Protein AF-A0A2V5Y535-F1 (afdb_monomer_lite)

Secondary structure (DSSP, 8-state):
--HHHHHHHHHHHHHHHHHHHHHHHHH---HHHHHHHHHHHHHHHHHHS-HHHHHHHHHHHHS-GGGSS---

Sequence (72 aa):
MLRARARQESDLRSTMKELINVIVQKTGISEENAQKSVQVTLGFLKTKLPSPLAAQLDSFLIANPVLVGAKA

pLDDT: mean 76.43, std 16.61, range [39.75, 96.56]

Structure (mmCIF, N/CA/C/O backbone):
data_AF-A0A2V5Y535-F1
#
_entry.id   AF-A0A2V5Y535-F1
#
loop_
_atom_site.group_PDB
_atom_site.id
_atom_site.type_symbol
_atom_site.label_atom_id
_atom_site.label_alt_id
_atom_site.label_comp_id
_atom_site.label_asym_id
_atom_site.label_entity_id
_atom_site.label_seq_id
_atom_site.pdbx_PDB_ins_code
_atom_site.Cartn_x
_atom_site.Cartn_y
_atom_site.Cartn_z
_atom_site.occupancy
_atom_site.B_iso_or_e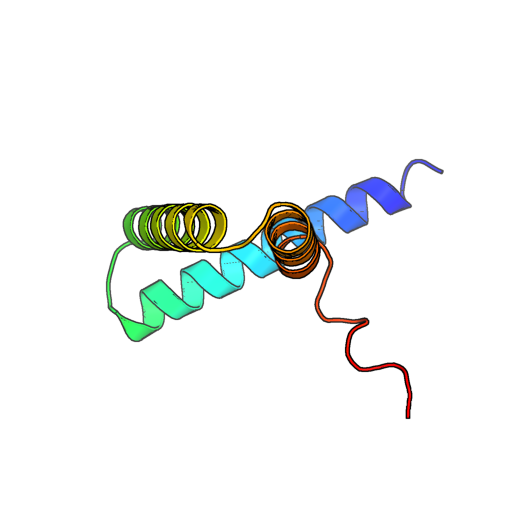quiv
_atom_site.auth_seq_id
_atom_site.auth_comp_id
_atom_site.auth_asym_id
_atom_site.auth_atom_id
_atom_site.pdbx_PDB_model_num
ATOM 1 N N . MET A 1 1 ? 25.822 13.697 12.277 1.00 58.31 1 MET A N 1
ATOM 2 C CA . MET A 1 1 ? 25.049 13.123 11.148 1.00 58.31 1 MET A CA 1
ATOM 3 C C . MET A 1 1 ? 23.842 12.257 11.567 1.00 58.31 1 MET A C 1
ATOM 5 O O . MET A 1 1 ? 23.154 11.750 10.696 1.00 58.31 1 MET A O 1
ATOM 9 N N . LEU A 1 2 ? 23.499 12.125 12.862 1.00 59.34 2 LEU A N 1
ATOM 10 C CA . LEU A 1 2 ? 22.436 11.206 13.328 1.00 59.34 2 LEU A CA 1
ATOM 11 C C . LEU A 1 2 ? 20.992 11.765 13.252 1.00 59.34 2 LEU A C 1
ATOM 13 O O . LEU A 1 2 ? 20.033 11.012 13.354 1.00 59.34 2 LEU A O 1
ATOM 17 N N . ARG A 1 3 ? 20.818 13.083 13.057 1.00 59.22 3 ARG A N 1
ATOM 18 C CA . ARG A 1 3 ? 19.499 13.755 13.101 1.00 59.22 3 ARG A CA 1
ATOM 19 C C . ARG A 1 3 ? 18.706 13.710 11.786 1.00 59.22 3 ARG A C 1
ATOM 21 O O . ARG A 1 3 ? 17.493 13.863 11.817 1.00 59.22 3 ARG A O 1
ATOM 28 N N . ALA A 1 4 ? 19.370 13.488 10.648 1.00 61.72 4 ALA A N 1
ATOM 29 C CA . ALA A 1 4 ? 18.708 13.411 9.341 1.00 61.72 4 ALA A CA 1
ATOM 30 C C . ALA A 1 4 ? 17.985 12.068 9.130 1.00 61.72 4 ALA A C 1
ATOM 32 O O . ALA A 1 4 ? 16.886 12.038 8.591 1.00 61.72 4 ALA A O 1
ATOM 33 N N . ARG A 1 5 ? 18.563 10.969 9.635 1.00 59.72 5 ARG A N 1
ATOM 34 C CA . ARG A 1 5 ? 18.016 9.609 9.491 1.00 59.72 5 ARG A CA 1
ATOM 35 C C . ARG A 1 5 ? 16.718 9.406 10.285 1.00 59.72 5 ARG A C 1
ATOM 37 O O . ARG A 1 5 ? 15.760 8.869 9.750 1.00 59.72 5 ARG A O 1
ATOM 44 N N . ALA A 1 6 ? 16.663 9.930 11.513 1.00 60.81 6 ALA A N 1
ATOM 45 C CA . ALA A 1 6 ? 15.481 9.833 12.377 1.00 60.81 6 ALA A CA 1
ATOM 46 C C . ALA A 1 6 ? 14.261 10.598 11.826 1.00 60.81 6 ALA A C 1
ATOM 48 O O . ALA A 1 6 ? 13.126 10.172 12.008 1.00 60.81 6 ALA A O 1
ATOM 49 N N . ARG A 1 7 ? 14.491 11.716 11.123 1.00 61.09 7 ARG A N 1
ATOM 50 C CA . ARG A 1 7 ? 13.422 12.488 10.468 1.00 61.09 7 ARG A CA 1
ATOM 51 C C . ARG A 1 7 ? 12.880 11.764 9.225 1.00 61.09 7 ARG A C 1
ATOM 53 O O . ARG A 1 7 ? 11.704 11.843 8.916 1.00 61.09 7 ARG A O 1
ATOM 60 N N . GLN A 1 8 ? 13.728 10.988 8.560 1.00 56.66 8 GLN A N 1
ATOM 61 C CA . GLN A 1 8 ? 13.350 10.206 7.386 1.00 56.66 8 GLN A CA 1
ATOM 62 C C . GLN A 1 8 ? 12.467 8.995 7.744 1.00 56.66 8 GLN A C 1
ATOM 64 O O . GLN A 1 8 ? 11.551 8.651 7.002 1.00 56.66 8 GLN A O 1
ATOM 69 N N . GLU A 1 9 ? 12.698 8.374 8.905 1.00 57.50 9 GLU A N 1
ATOM 70 C CA . GLU A 1 9 ? 11.866 7.269 9.403 1.00 57.50 9 GLU A CA 1
ATOM 71 C C . GLU A 1 9 ? 10.468 7.723 9.850 1.00 57.50 9 GLU A C 1
ATOM 73 O O . GLU A 1 9 ? 9.508 6.959 9.714 1.00 57.50 9 GLU A O 1
ATOM 78 N N . SER A 1 10 ? 10.322 8.955 10.360 1.00 59.84 10 SER A N 1
ATOM 79 C CA . SER A 1 10 ? 9.004 9.501 10.713 1.00 59.84 10 SER A CA 1
ATOM 80 C C . SER A 1 10 ? 8.148 9.785 9.482 1.00 59.84 10 SER A C 1
ATOM 82 O O . SER A 1 10 ? 6.952 9.498 9.495 1.00 59.84 10 SER A O 1
ATOM 84 N N . ASP A 1 11 ? 8.765 10.274 8.408 1.00 61.22 11 ASP A N 1
ATOM 85 C CA . ASP A 1 11 ? 8.061 10.617 7.170 1.00 61.22 11 ASP A CA 1
ATOM 86 C C . ASP A 1 11 ? 7.561 9.352 6.447 1.00 61.22 11 ASP A C 1
ATOM 88 O O . ASP A 1 11 ? 6.424 9.307 5.979 1.00 61.22 11 ASP A O 1
ATOM 92 N N . LEU A 1 12 ? 8.347 8.268 6.469 1.00 60.84 12 LEU A N 1
ATOM 93 C CA . LEU A 1 12 ? 7.965 6.957 5.920 1.00 60.84 12 LEU A CA 1
ATOM 94 C C . LEU A 1 12 ? 6.700 6.382 6.566 1.00 60.84 12 LEU A C 1
ATOM 96 O O . LEU A 1 12 ? 5.819 5.826 5.906 1.00 60.84 12 LEU A O 1
ATOM 100 N N . ARG A 1 13 ? 6.629 6.509 7.896 1.00 65.19 13 ARG A N 1
ATOM 101 C CA . ARG A 1 13 ? 5.481 6.066 8.691 1.00 65.19 13 ARG A CA 1
ATOM 102 C C . ARG A 1 13 ? 4.235 6.886 8.363 1.00 65.19 13 ARG A C 1
ATOM 104 O O . ARG A 1 13 ? 3.134 6.358 8.493 1.00 65.19 13 ARG A O 1
ATOM 111 N N . SER A 1 14 ? 4.397 8.132 7.914 1.00 71.00 14 SER A N 1
ATOM 112 C CA . SER A 1 14 ? 3.287 9.005 7.530 1.00 71.00 14 SER A CA 1
ATOM 113 C C . SER A 1 14 ? 2.648 8.580 6.205 1.00 71.00 14 SER A C 1
ATOM 115 O O . SER A 1 14 ? 1.429 8.446 6.155 1.00 71.00 14 SER A O 1
ATOM 117 N N . THR A 1 15 ? 3.434 8.279 5.165 1.00 78.38 15 THR A N 1
ATOM 118 C CA . THR A 1 15 ? 2.903 7.926 3.830 1.00 78.38 15 THR A CA 1
ATOM 119 C C . THR A 1 15 ? 2.121 6.610 3.829 1.00 78.38 15 THR A C 1
ATOM 121 O O . THR A 1 15 ? 1.018 6.534 3.290 1.00 78.38 15 THR A O 1
ATOM 124 N N . MET A 1 16 ? 2.645 5.561 4.477 1.00 84.81 16 MET A N 1
ATOM 125 C CA . MET A 1 16 ? 1.916 4.288 4.593 1.00 84.81 16 MET A CA 1
ATOM 126 C C . MET A 1 16 ? 0.629 4.446 5.403 1.00 84.81 16 MET A C 1
ATOM 128 O O . MET A 1 16 ? -0.410 3.903 5.032 1.00 84.81 16 MET A O 1
ATOM 132 N N . LYS A 1 17 ? 0.677 5.233 6.480 1.00 87.19 17 LYS A N 1
ATOM 133 C CA . LYS A 1 17 ? -0.494 5.535 7.303 1.00 87.19 17 LYS A CA 1
ATOM 134 C C . LYS A 1 17 ? -1.548 6.337 6.538 1.00 87.19 17 LYS A C 1
ATOM 136 O O . LYS A 1 17 ? -2.736 6.078 6.704 1.00 87.19 17 LYS A O 1
ATOM 141 N N . GLU A 1 18 ? -1.138 7.261 5.676 1.00 87.94 18 GLU A N 1
ATOM 142 C CA . GLU A 1 18 ? -2.048 7.997 4.799 1.00 87.94 18 GLU A CA 1
ATOM 143 C C . GLU A 1 18 ? -2.765 7.060 3.820 1.00 87.94 18 GLU A C 1
ATOM 145 O O . GLU A 1 18 ? -3.992 7.096 3.733 1.00 87.94 18 GLU A O 1
ATOM 150 N N . LEU A 1 19 ? -2.036 6.154 3.158 1.00 88.94 19 LEU A N 1
ATOM 151 C CA . LEU A 1 19 ? -2.635 5.161 2.261 1.00 88.94 19 LEU A CA 1
ATOM 152 C C . LEU A 1 19 ? -3.650 4.267 2.989 1.00 88.94 19 LEU A C 1
ATOM 154 O O . LEU A 1 19 ? -4.757 4.048 2.494 1.00 88.94 19 LEU A O 1
ATOM 158 N N . ILE A 1 20 ? -3.291 3.780 4.179 1.00 91.19 20 ILE A N 1
ATOM 159 C CA . ILE A 1 20 ? -4.182 2.983 5.030 1.00 91.19 20 ILE A CA 1
ATOM 160 C C . ILE A 1 20 ? -5.442 3.787 5.371 1.00 91.19 20 ILE A C 1
ATOM 162 O O . ILE A 1 20 ? -6.552 3.290 5.182 1.00 91.19 20 ILE A O 1
ATOM 166 N N . ASN A 1 21 ? -5.289 5.042 5.800 1.00 92.62 21 ASN A N 1
ATOM 167 C CA . ASN A 1 21 ? -6.412 5.922 6.113 1.00 92.62 21 ASN A CA 1
ATOM 168 C C . ASN A 1 21 ? -7.329 6.138 4.907 1.00 92.62 21 ASN A C 1
ATOM 170 O O . ASN A 1 21 ? -8.546 6.076 5.058 1.00 92.62 21 ASN A O 1
ATOM 174 N N . VAL A 1 22 ? -6.780 6.351 3.709 1.00 94.50 22 VAL A N 1
ATOM 175 C CA . VAL A 1 22 ? -7.577 6.500 2.482 1.00 94.50 22 VAL A CA 1
ATOM 176 C C . VAL A 1 22 ? -8.418 5.252 2.225 1.00 94.50 22 VAL A C 1
ATOM 178 O O . VAL A 1 22 ? -9.599 5.369 1.895 1.00 94.50 22 VAL A O 1
ATOM 181 N N . ILE A 1 23 ? -7.845 4.062 2.401 1.00 93.06 23 ILE A N 1
ATOM 182 C CA . ILE A 1 23 ? -8.570 2.800 2.224 1.00 93.06 23 ILE A CA 1
ATOM 183 C C . ILE A 1 23 ? -9.676 2.671 3.271 1.00 93.06 23 ILE A C 1
ATOM 185 O O . ILE A 1 23 ? -10.815 2.403 2.896 1.00 93.06 23 ILE A O 1
ATOM 189 N N . VAL A 1 24 ? -9.383 2.916 4.550 1.00 96.56 24 VAL A N 1
ATOM 190 C CA . VAL A 1 24 ? -10.385 2.901 5.632 1.00 96.56 24 VAL A CA 1
ATOM 191 C C . VAL A 1 24 ? -11.540 3.848 5.305 1.00 96.56 24 VAL A C 1
ATOM 193 O O . VAL A 1 24 ? -12.694 3.431 5.300 1.00 96.56 24 VAL A O 1
ATOM 196 N N . GLN A 1 25 ? -11.240 5.098 4.949 1.00 94.56 25 GLN A N 1
ATOM 197 C CA . GLN A 1 25 ? -12.247 6.119 4.644 1.00 94.56 25 GLN A CA 1
ATOM 198 C C . GLN A 1 25 ? -13.098 5.765 3.417 1.00 94.56 25 GLN A C 1
ATOM 200 O O . GLN A 1 25 ? -14.294 6.038 3.398 1.00 94.56 25 GLN A O 1
ATOM 205 N N . LYS A 1 26 ? -12.503 5.158 2.384 1.00 94.88 26 LYS A N 1
ATOM 206 C CA . LYS A 1 26 ? -13.205 4.842 1.128 1.00 94.88 26 LYS A CA 1
ATOM 207 C C . LYS A 1 26 ? -13.956 3.515 1.144 1.00 94.88 26 LYS A C 1
ATOM 209 O O . LYS A 1 26 ? -14.873 3.345 0.349 1.00 94.88 26 LYS A O 1
ATOM 214 N N . THR A 1 27 ? -13.549 2.572 1.988 1.00 95.31 27 THR A N 1
ATOM 215 C CA . THR A 1 27 ? -14.100 1.205 1.998 1.00 95.31 27 THR A CA 1
ATOM 216 C C . THR A 1 27 ? -14.865 0.872 3.276 1.00 95.31 27 THR A C 1
ATOM 218 O O . THR A 1 27 ? -15.621 -0.094 3.289 1.00 95.31 27 THR A O 1
ATOM 221 N N . GLY A 1 28 ? -14.680 1.649 4.347 1.00 94.25 28 GLY A N 1
ATOM 222 C CA . GLY A 1 28 ? -15.291 1.407 5.654 1.00 94.25 28 GLY A CA 1
ATOM 223 C C . GLY A 1 28 ? -14.696 0.223 6.424 1.00 94.25 28 GLY A C 1
ATOM 224 O O . GLY A 1 28 ? -15.259 -0.180 7.438 1.00 94.25 28 GLY A O 1
ATOM 225 N N . ILE A 1 29 ? -13.583 -0.359 5.963 1.00 95.31 29 ILE A N 1
ATOM 226 C CA . ILE A 1 29 ? -12.921 -1.474 6.655 1.00 95.31 29 ILE A CA 1
ATOM 227 C C . ILE A 1 29 ? -12.054 -0.983 7.820 1.00 95.31 29 ILE A C 1
ATOM 229 O O . ILE A 1 29 ? -11.642 0.173 7.862 1.00 95.31 29 ILE A O 1
ATOM 233 N N . SER A 1 30 ? -11.730 -1.880 8.755 1.00 95.31 30 SER A N 1
ATOM 234 C CA . SER A 1 30 ? -10.819 -1.574 9.863 1.00 95.31 30 SER A CA 1
ATOM 235 C C . SER A 1 30 ? -9.398 -1.260 9.380 1.00 95.31 30 SER A C 1
ATOM 237 O O . SER A 1 30 ? -8.951 -1.768 8.351 1.00 95.31 30 SER A O 1
ATOM 239 N N . GLU A 1 31 ? -8.653 -0.472 10.162 1.00 91.75 31 GLU A N 1
ATOM 240 C CA . GLU A 1 31 ? -7.253 -0.127 9.870 1.00 91.75 31 GLU A CA 1
ATOM 241 C C . GLU A 1 31 ? -6.377 -1.377 9.678 1.00 91.75 31 GLU A C 1
ATOM 243 O O . GLU A 1 31 ? -5.571 -1.442 8.753 1.00 91.75 31 GLU A O 1
ATOM 248 N N . GLU A 1 32 ? -6.599 -2.412 10.491 1.00 92.94 32 GLU A N 1
ATOM 249 C CA . GLU A 1 32 ? -5.921 -3.706 10.369 1.00 92.94 32 GLU A CA 1
ATOM 250 C C . GLU A 1 32 ? -6.192 -4.373 9.009 1.00 92.94 32 GLU A C 1
ATOM 252 O O . GLU A 1 32 ? -5.276 -4.861 8.342 1.00 92.94 32 GLU A O 1
ATOM 257 N N . ASN A 1 33 ? -7.448 -4.372 8.556 1.00 94.06 33 ASN A N 1
ATOM 258 C CA . ASN A 1 33 ? -7.814 -4.955 7.267 1.00 94.06 33 ASN A CA 1
ATOM 259 C C . ASN A 1 33 ? -7.302 -4.106 6.097 1.00 94.06 33 ASN A C 1
ATOM 261 O O . ASN A 1 33 ? -6.890 -4.657 5.074 1.00 94.06 33 ASN A O 1
ATOM 265 N N . ALA A 1 34 ? -7.250 -2.784 6.251 1.00 94.56 34 ALA A N 1
ATOM 266 C CA . ALA A 1 34 ? -6.636 -1.886 5.279 1.00 94.56 34 ALA A CA 1
ATOM 267 C C . ALA A 1 34 ? -5.124 -2.129 5.159 1.00 94.56 34 ALA A C 1
ATOM 269 O O . ALA A 1 34 ? -4.618 -2.270 4.045 1.00 94.56 34 ALA A O 1
ATOM 270 N N . GLN A 1 35 ? -4.413 -2.294 6.278 1.00 91.81 35 GLN A N 1
ATOM 271 C CA . GLN A 1 35 ? -2.997 -2.674 6.291 1.00 91.81 35 GLN A CA 1
ATOM 272 C C . GLN A 1 35 ? -2.747 -3.987 5.545 1.00 91.81 35 GLN A C 1
ATOM 274 O O . GLN A 1 35 ? -1.869 -4.053 4.681 1.00 91.81 35 GLN A O 1
ATOM 279 N N . LYS A 1 36 ? -3.539 -5.024 5.835 1.00 93.31 36 LYS A N 1
ATOM 280 C CA . LYS A 1 36 ? -3.446 -6.316 5.137 1.00 93.31 36 LYS A CA 1
ATOM 281 C C . LYS A 1 36 ? -3.720 -6.169 3.641 1.00 93.31 36 LYS A C 1
ATOM 283 O O . LYS A 1 36 ? -2.996 -6.739 2.832 1.00 93.31 36 LYS A O 1
ATOM 288 N N . SER A 1 37 ? -4.707 -5.359 3.265 1.00 92.75 37 SER A N 1
ATOM 289 C CA . SER A 1 37 ? -5.058 -5.113 1.861 1.00 92.75 37 SER A CA 1
ATOM 290 C C . SER A 1 37 ? -3.911 -4.463 1.082 1.00 92.75 37 SER A C 1
ATOM 292 O O . SER A 1 37 ? -3.600 -4.893 -0.032 1.00 92.75 37 SER A O 1
ATOM 294 N N . VAL A 1 38 ? -3.225 -3.481 1.680 1.00 90.12 38 VAL A N 1
ATOM 295 C CA . VAL A 1 38 ? -2.023 -2.867 1.090 1.00 90.12 38 VAL A CA 1
ATOM 296 C C . VAL A 1 38 ? -0.920 -3.905 0.906 1.00 90.12 38 VAL A C 1
ATOM 298 O O . VAL A 1 38 ? -0.346 -3.995 -0.178 1.00 90.12 38 VAL A O 1
ATOM 301 N N . GLN A 1 39 ? -0.647 -4.724 1.925 1.00 89.56 39 GLN A N 1
ATOM 302 C CA . GLN A 1 39 ? 0.393 -5.756 1.853 1.00 89.56 39 GLN A CA 1
ATOM 303 C C . GLN A 1 39 ? 0.105 -6.803 0.772 1.00 89.56 39 GLN A C 1
ATOM 305 O O . GLN A 1 39 ? 0.999 -7.137 -0.003 1.00 89.56 39 GLN A O 1
ATOM 310 N N . VAL A 1 40 ? -1.138 -7.283 0.675 1.00 93.25 40 VAL A N 1
ATOM 311 C CA . VAL A 1 40 ? -1.557 -8.244 -0.359 1.00 93.25 40 VAL A CA 1
ATOM 312 C C . VAL A 1 40 ? -1.417 -7.635 -1.752 1.00 93.25 40 VAL A C 1
ATOM 314 O O . VAL A 1 40 ? -0.864 -8.273 -2.646 1.00 93.25 40 VAL A O 1
ATOM 317 N N . THR A 1 41 ? -1.855 -6.388 -1.935 1.00 90.31 41 THR A N 1
ATOM 318 C CA . THR A 1 41 ? -1.763 -5.688 -3.226 1.00 90.31 41 THR A CA 1
ATOM 319 C C . THR A 1 41 ? -0.311 -5.472 -3.633 1.00 90.31 41 THR A C 1
ATOM 321 O O . THR A 1 41 ? 0.065 -5.765 -4.766 1.00 90.31 41 THR A O 1
ATOM 324 N N . LEU A 1 42 ? 0.531 -5.010 -2.706 1.00 87.31 42 LEU A N 1
ATOM 325 C CA . LEU A 1 42 ? 1.951 -4.800 -2.961 1.00 87.31 42 LEU A CA 1
ATOM 326 C C . LEU A 1 42 ? 2.659 -6.125 -3.266 1.00 87.31 42 LEU A C 1
ATOM 328 O O . LEU A 1 42 ? 3.441 -6.195 -4.211 1.00 87.31 42 LEU A O 1
ATOM 332 N N . GLY A 1 43 ? 2.345 -7.186 -2.520 1.00 88.38 43 GLY A N 1
ATOM 333 C CA . G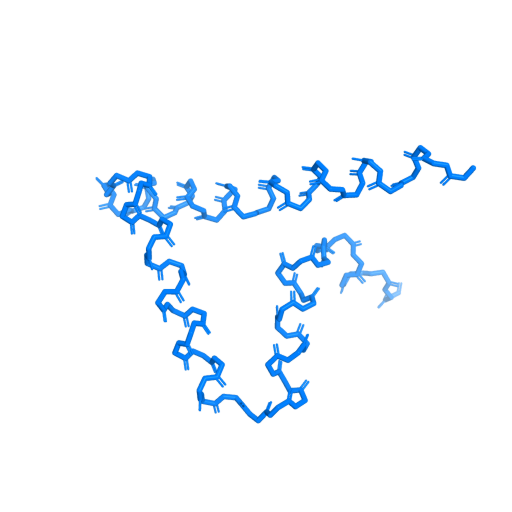LY A 1 43 ? 2.829 -8.537 -2.792 1.00 88.38 43 GLY A CA 1
A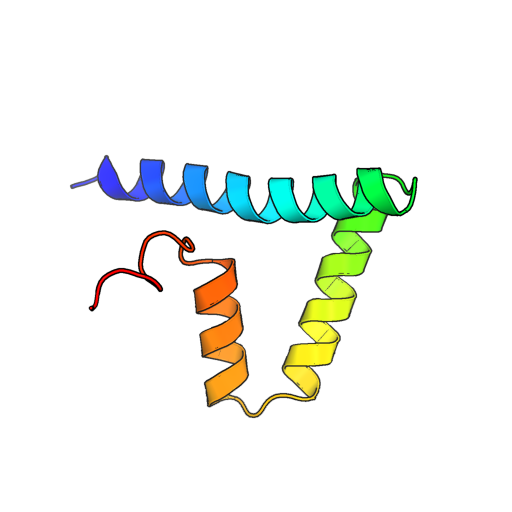TOM 334 C C . GLY A 1 43 ? 2.441 -9.001 -4.194 1.00 88.38 43 GLY A C 1
ATOM 335 O O . GLY A 1 43 ? 3.304 -9.409 -4.968 1.00 88.38 43 GLY A O 1
ATOM 336 N N . PHE A 1 44 ? 1.171 -8.852 -4.569 1.00 91.06 44 PHE A N 1
ATOM 337 C CA . PHE A 1 44 ? 0.691 -9.197 -5.904 1.00 91.06 44 PHE A CA 1
ATOM 338 C C . PHE A 1 44 ? 1.415 -8.406 -7.000 1.00 91.06 44 PHE A C 1
ATOM 340 O O . PHE A 1 44 ? 1.937 -9.006 -7.940 1.00 91.06 44 PHE A O 1
ATOM 347 N N . LEU A 1 45 ? 1.530 -7.082 -6.864 1.00 87.81 45 LEU A N 1
ATOM 348 C CA . LEU A 1 45 ? 2.238 -6.245 -7.836 1.00 87.81 45 LEU A CA 1
ATOM 349 C C . LEU A 1 45 ? 3.707 -6.656 -7.974 1.00 87.81 45 LEU A C 1
ATOM 351 O O . LEU A 1 45 ? 4.193 -6.783 -9.094 1.00 87.81 45 LEU A O 1
ATOM 355 N N . LYS A 1 46 ? 4.397 -6.968 -6.874 1.00 83.00 46 LYS A N 1
ATOM 356 C CA . LYS A 1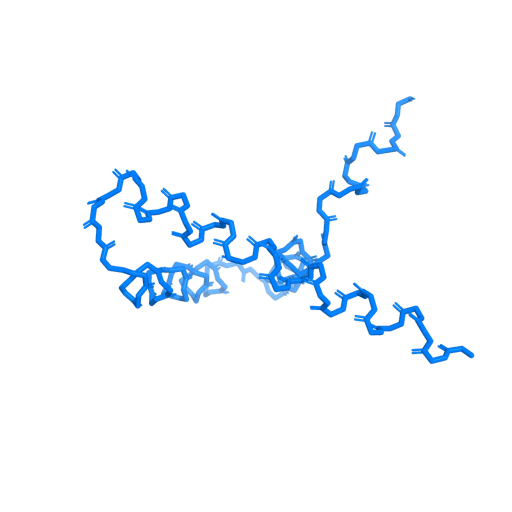 46 ? 5.781 -7.467 -6.911 1.00 83.00 46 LYS A CA 1
ATOM 357 C C . LYS A 1 46 ? 5.922 -8.795 -7.647 1.00 83.00 46 LYS A C 1
ATOM 359 O O . LYS A 1 46 ? 6.928 -8.997 -8.311 1.00 83.00 46 LYS A O 1
ATOM 364 N N . THR A 1 47 ? 4.928 -9.683 -7.578 1.00 86.62 47 THR A N 1
ATOM 365 C CA . THR A 1 47 ? 4.956 -10.938 -8.356 1.00 86.62 47 THR A CA 1
ATOM 366 C C . THR A 1 47 ? 4.740 -10.723 -9.853 1.00 86.62 47 THR A C 1
ATOM 368 O O . THR A 1 47 ? 5.158 -11.552 -10.658 1.00 86.62 47 THR A O 1
ATOM 371 N N . LYS A 1 48 ? 4.065 -9.634 -10.241 1.00 89.75 48 LYS A N 1
ATOM 372 C CA . LYS A 1 48 ? 3.784 -9.295 -11.644 1.00 89.75 48 LYS A CA 1
ATOM 373 C C . LYS A 1 48 ? 4.846 -8.397 -12.266 1.00 89.75 48 LYS A C 1
ATOM 375 O O . LYS A 1 48 ? 4.972 -8.367 -13.487 1.00 89.75 48 LYS A O 1
ATOM 380 N N . LEU A 1 49 ? 5.596 -7.671 -11.445 1.00 85.06 49 LEU A N 1
ATOM 381 C CA . LEU A 1 49 ? 6.635 -6.762 -11.895 1.00 85.06 49 LEU A CA 1
ATOM 382 C C . LEU A 1 49 ? 8.001 -7.463 -11.938 1.00 85.06 49 LEU A C 1
ATOM 384 O O . LEU A 1 49 ? 8.394 -8.097 -10.960 1.00 85.06 49 LEU A O 1
ATOM 388 N N . PRO A 1 50 ? 8.770 -7.315 -13.031 1.00 81.12 50 PRO A N 1
ATOM 389 C CA . PRO A 1 50 ? 10.168 -7.734 -13.084 1.00 81.12 50 PRO A CA 1
ATOM 390 C C . PRO A 1 50 ? 10.987 -7.115 -11.941 1.00 81.12 50 PRO A C 1
ATOM 392 O O . PRO A 1 50 ? 10.748 -5.963 -11.566 1.00 81.12 50 PRO A O 1
ATOM 395 N N . SER A 1 51 ? 11.996 -7.834 -11.433 1.00 74.50 51 SER A N 1
ATOM 396 C CA . SER A 1 51 ? 12.843 -7.410 -10.297 1.00 74.50 51 SER A CA 1
ATOM 397 C C . SER A 1 51 ? 13.301 -5.938 -10.301 1.00 74.50 51 SER A C 1
ATOM 399 O O . SER A 1 51 ? 13.267 -5.330 -9.230 1.00 74.50 51 SER A O 1
ATOM 401 N N . PRO A 1 52 ? 13.679 -5.313 -11.439 1.00 81.31 52 PRO A N 1
ATOM 402 C CA . PRO A 1 52 ? 14.062 -3.899 -11.453 1.00 81.31 52 PRO A CA 1
ATOM 403 C C . PRO A 1 52 ? 12.914 -2.940 -11.114 1.00 81.31 52 PRO A C 1
ATOM 405 O O . PRO A 1 52 ? 13.153 -1.876 -10.548 1.00 81.31 52 PRO A O 1
ATOM 408 N N . LEU A 1 53 ? 11.674 -3.287 -11.469 1.00 80.69 53 LEU A N 1
ATOM 409 C CA . LEU A 1 53 ? 10.496 -2.447 -11.245 1.00 80.69 53 LEU A CA 1
ATOM 410 C C . LEU A 1 53 ? 9.936 -2.627 -9.833 1.00 80.69 53 LEU A C 1
ATOM 412 O O . LEU A 1 53 ? 9.531 -1.650 -9.213 1.00 80.69 53 LEU A O 1
ATOM 416 N N . ALA A 1 54 ? 9.973 -3.846 -9.291 1.00 79.31 54 ALA A N 1
ATOM 417 C CA . ALA A 1 54 ? 9.561 -4.113 -7.912 1.00 79.31 54 ALA A CA 1
ATOM 418 C C . ALA A 1 54 ? 10.382 -3.291 -6.896 1.00 79.31 54 ALA A C 1
ATOM 420 O O . ALA A 1 54 ? 9.815 -2.678 -5.993 1.00 79.31 54 ALA A O 1
ATOM 421 N N . ALA A 1 55 ? 11.703 -3.204 -7.098 1.00 76.31 55 ALA A N 1
ATOM 422 C CA . ALA A 1 55 ? 12.601 -2.406 -6.260 1.00 76.31 55 ALA A CA 1
ATOM 423 C C . ALA A 1 55 ? 12.352 -0.889 -6.373 1.00 76.31 55 ALA A C 1
ATOM 425 O O . ALA A 1 55 ? 12.492 -0.155 -5.392 1.00 76.31 55 ALA A O 1
ATOM 426 N N . GLN A 1 56 ? 11.953 -0.410 -7.556 1.00 79.12 56 GLN A N 1
ATOM 427 C CA . GLN A 1 56 ? 11.555 0.986 -7.765 1.00 79.12 56 GLN A CA 1
ATOM 428 C C . GLN A 1 56 ? 10.221 1.305 -7.093 1.00 79.12 56 GLN A C 1
ATOM 430 O O . GLN A 1 56 ? 10.055 2.398 -6.568 1.00 79.12 56 GLN A O 1
ATOM 435 N N . LEU A 1 57 ? 9.291 0.352 -7.064 1.00 78.56 57 LEU A N 1
ATOM 436 C CA . LEU A 1 57 ? 7.986 0.518 -6.428 1.00 78.56 57 LEU A CA 1
ATOM 437 C C . LEU A 1 57 ? 8.100 0.579 -4.906 1.00 78.56 57 LEU A C 1
ATOM 439 O O . LEU A 1 57 ? 7.501 1.451 -4.282 1.00 78.56 57 LEU A O 1
ATOM 443 N N . ASP A 1 58 ? 8.935 -0.283 -4.325 1.00 72.19 58 ASP A N 1
ATOM 444 C CA . ASP A 1 58 ? 9.324 -0.162 -2.922 1.00 72.19 58 ASP A CA 1
ATOM 445 C C . ASP A 1 58 ? 9.949 1.200 -2.668 1.00 72.19 58 ASP A C 1
ATOM 447 O O . ASP A 1 58 ? 9.503 1.921 -1.786 1.00 72.19 58 ASP A O 1
ATOM 451 N N . SER A 1 59 ? 10.907 1.600 -3.502 1.00 72.69 59 SER A N 1
ATOM 452 C CA . SER A 1 59 ? 11.549 2.906 -3.385 1.00 72.69 59 SER A CA 1
ATOM 453 C C . SER A 1 59 ? 10.578 4.070 -3.575 1.00 72.69 59 SER A C 1
ATOM 455 O O . SER A 1 59 ? 10.814 5.098 -2.980 1.00 72.69 59 SER A O 1
ATOM 457 N N . PHE A 1 60 ? 9.487 3.950 -4.327 1.00 76.88 60 PHE A N 1
ATOM 458 C CA . PHE A 1 60 ? 8.484 5.011 -4.488 1.00 76.88 60 PHE A CA 1
ATOM 459 C C . PHE A 1 60 ? 7.525 5.101 -3.292 1.00 76.88 60 PHE A C 1
ATOM 461 O O . PHE A 1 60 ? 7.156 6.186 -2.856 1.00 76.88 60 PHE A O 1
ATOM 468 N N . LEU A 1 61 ? 7.129 3.956 -2.734 1.00 74.12 61 LEU A N 1
ATOM 469 C CA . LEU A 1 61 ? 6.267 3.901 -1.548 1.00 74.12 61 LEU A CA 1
ATOM 470 C C . LEU A 1 61 ? 7.032 4.242 -0.259 1.00 74.12 61 LEU A C 1
ATOM 472 O O . LEU A 1 61 ? 6.440 4.717 0.708 1.00 74.12 61 LEU A O 1
ATOM 476 N N . ILE A 1 62 ? 8.342 3.988 -0.253 1.00 65.94 62 ILE A N 1
ATOM 477 C CA . ILE A 1 62 ? 9.284 4.284 0.832 1.00 65.94 62 ILE A CA 1
ATOM 478 C C . ILE A 1 62 ? 9.836 5.707 0.658 1.00 65.94 62 ILE A C 1
ATOM 480 O O . ILE A 1 62 ? 9.771 6.517 1.577 1.00 65.94 62 ILE A O 1
ATOM 484 N N . ALA A 1 63 ? 10.357 6.066 -0.515 1.00 56.28 63 ALA A N 1
ATOM 485 C CA . ALA A 1 63 ? 10.871 7.404 -0.787 1.00 56.28 63 ALA A CA 1
ATOM 486 C C . ALA A 1 63 ? 9.729 8.336 -1.194 1.00 56.28 63 ALA A C 1
ATOM 488 O O . ALA A 1 63 ? 9.312 8.393 -2.343 1.00 56.28 63 ALA A O 1
ATOM 489 N N . ASN A 1 64 ? 9.258 9.069 -0.191 1.00 52.16 64 ASN A N 1
ATOM 490 C CA . ASN A 1 64 ? 8.605 10.370 -0.255 1.00 52.16 64 ASN A CA 1
ATOM 491 C C . ASN A 1 64 ? 8.261 10.907 -1.678 1.00 52.16 64 ASN A C 1
ATOM 493 O O . ASN A 1 64 ? 9.180 11.239 -2.434 1.00 52.16 64 ASN A O 1
ATOM 497 N N . PRO A 1 65 ? 6.978 11.150 -2.022 1.00 48.09 65 PRO A N 1
ATOM 498 C CA . PRO A 1 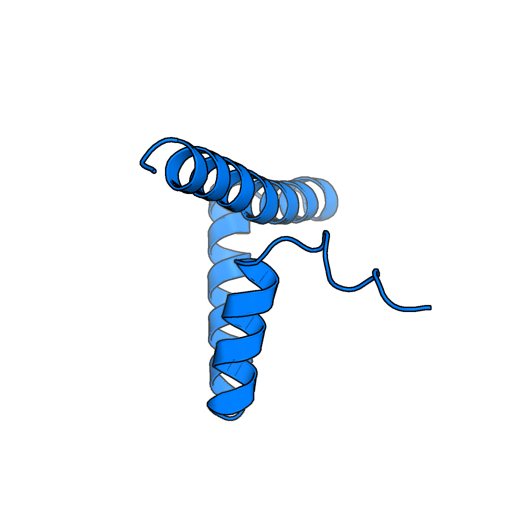65 ? 6.582 11.789 -3.286 1.00 48.09 65 PRO A CA 1
A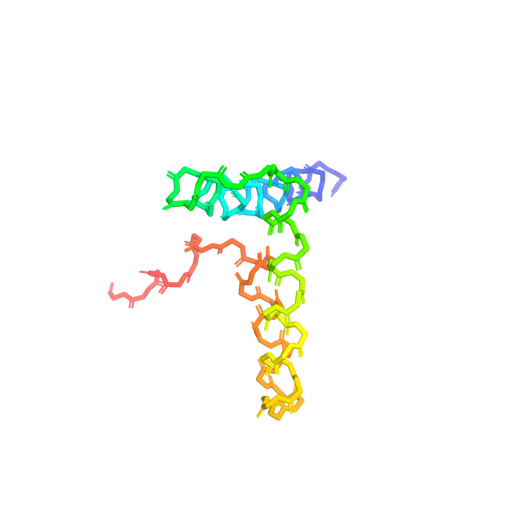TOM 499 C C . PRO A 1 65 ? 7.056 13.249 -3.465 1.00 48.09 65 PRO A C 1
ATOM 501 O O . PRO A 1 65 ? 6.772 13.861 -4.492 1.00 48.09 65 PRO A O 1
ATOM 504 N N . VAL A 1 66 ? 7.830 13.821 -2.535 1.00 48.84 66 VAL A N 1
ATOM 505 C CA . VAL A 1 66 ? 8.342 15.203 -2.634 1.00 48.84 66 VAL A CA 1
ATOM 506 C C . VAL A 1 66 ? 9.356 15.411 -3.779 1.00 48.84 66 VAL A C 1
ATOM 508 O O . VAL A 1 66 ? 9.623 16.553 -4.136 1.00 48.84 66 VAL A O 1
ATOM 511 N N . LEU A 1 67 ? 9.891 14.362 -4.423 1.00 48.16 67 LEU A N 1
ATOM 512 C CA . LEU A 1 67 ? 10.906 14.522 -5.486 1.00 48.16 67 LEU A CA 1
ATOM 513 C C . LEU A 1 67 ? 10.511 14.036 -6.890 1.00 48.16 67 LEU A C 1
ATOM 515 O O . LEU A 1 67 ? 11.325 14.140 -7.803 1.00 48.16 67 LEU A O 1
ATOM 519 N N . VAL A 1 68 ? 9.269 13.598 -7.121 1.00 50.62 68 VAL A N 1
ATOM 520 C CA . VAL A 1 68 ? 8.824 13.199 -8.479 1.00 50.62 68 VAL A CA 1
ATOM 521 C C . VAL A 1 68 ? 8.325 14.397 -9.318 1.00 50.62 68 VAL A C 1
ATOM 523 O O . VAL A 1 68 ? 8.027 14.248 -10.497 1.00 50.62 68 VAL A O 1
ATOM 526 N N . GLY A 1 69 ? 8.318 15.615 -8.756 1.00 44.22 69 GLY A N 1
ATOM 527 C CA . GLY A 1 69 ? 7.903 16.849 -9.447 1.00 44.22 69 GLY A CA 1
ATOM 528 C C . GLY A 1 69 ? 8.985 17.917 -9.667 1.00 44.22 69 GLY A C 1
ATOM 529 O O . GLY A 1 69 ? 8.682 18.960 -10.234 1.00 44.22 69 GLY A O 1
ATOM 530 N N . ALA A 1 70 ? 10.236 17.712 -9.243 1.00 45.22 70 ALA A N 1
ATOM 531 C CA . ALA A 1 70 ? 11.273 18.750 -9.315 1.00 45.22 70 ALA A CA 1
ATOM 532 C C . ALA A 1 70 ? 12.163 18.637 -10.569 1.00 45.22 70 ALA A C 1
ATOM 534 O O . ALA A 1 70 ? 13.385 18.585 -10.457 1.00 45.22 70 ALA A O 1
ATOM 535 N N . LYS A 1 71 ? 11.555 18.584 -11.759 1.00 46.25 71 LYS A N 1
ATOM 536 C CA . LYS A 1 71 ? 12.177 19.005 -13.028 1.00 46.25 71 LYS A CA 1
ATOM 537 C C . LYS A 1 71 ? 11.094 19.381 -14.044 1.00 46.25 71 LYS A C 1
ATOM 539 O O . LYS A 1 71 ? 10.601 18.523 -14.771 1.00 46.25 71 LYS A O 1
ATOM 544 N N . ALA A 1 72 ? 10.786 20.670 -14.095 1.00 39.75 72 ALA A N 1
ATOM 545 C CA . ALA A 1 72 ? 10.402 21.399 -15.298 1.00 39.75 72 ALA A CA 1
ATOM 546 C C . ALA A 1 72 ? 11.047 22.784 -15.204 1.00 39.75 72 ALA A C 1
ATOM 548 O O . ALA A 1 72 ? 10.996 23.361 -14.093 1.00 39.75 72 ALA A O 1
#

Foldseek 3Di:
DPVVVVVLVVVLVVLLQVQLVVCCVVPVDDSVVSNVVVVVVLVVVLVVDDPVVNVVVCCVSSPDPPPPPPDD

Radius of gyration: 14.35 Å; chains: 1; bounding box: 40×32×29 Å